Protein AF-A0AB39VFH0-F1 (afdb_monomer_lite)

Sequence (152 aa):
MSYQIEKFLTEFLNKKNMTLTEFSKKMEVTHVYVSNIKNGKKTASKKFVENLIRKFPECAKKEEELIAMLEKDKKIEKLKKLEKQRRETIGKSEELDRISRLNKRERVQLDEVMNSAAYFFNDNSISDEDKKRLHDSLQELFFDAKMKNKRK

Secondary structure (DSSP, 8-state):
---HHHHHHHHHHHHTT--HHHHHHHHTS-HHHHHHHHTTSSPPPHHHHHHHHHH-HHHHTTHHHHHHHHHHHHHHHHHHHHHHHHHHHS---HHHHHHHT--HHHHHHHHHHHHHTHHHHT-TTS-HHHHHHHHHHHHHHHHHHHHHHH--

Foldseek 3Di:
DAAPQLVVLVVVCVVVVHDLVRVCVLLVHDSVLSVCCNVRVAPDDPSSLVSCVVSDVVSVVCSVVSVVSRVVRVVVVVVVVVVVVCCVPVDDPVLVVLQVPDDPVLNVVLVVQQVVCVVVLPDPVDDPVVVVVVNVVSSVVSSVVVVVVVVD

InterPro domains:
  IPR001387 Cro/C1-type, helix-turn-helix domain [PF01381] (11-56)
  IPR001387 Cro/C1-type, helix-turn-helix domain [PS50943] (9-66)
  IPR001387 Cro/C1-type, helix-turn-helix domain [cd00093] (7-56)
  IPR010982 Lambda repressor-like, DNA-binding domain superfamily [G3DSA:1.10.260.40] (3-92)
  IPR010982 Lambda repressor-like, DNA-binding domain superfamily [SSF47413] (4-55)

Structure (mmCIF, N/CA/C/O backbone):
data_AF-A0AB39VFH0-F1
#
_entry.id   AF-A0AB39VFH0-F1
#
loop_
_atom_site.group_PDB
_atom_site.id
_atom_site.type_symbol
_atom_site.label_atom_id
_atom_site.label_alt_id
_atom_site.label_comp_id
_atom_site.label_asym_id
_atom_site.label_entity_id
_atom_site.label_seq_id
_atom_site.pdbx_PDB_ins_code
_atom_site.Cartn_x
_atom_site.Cartn_y
_atom_site.Cartn_z
_atom_site.occupancy
_atom_site.B_iso_or_equiv
_atom_site.auth_seq_id
_atom_site.auth_comp_id
_atom_site.auth_asym_id
_atom_site.auth_atom_id
_atom_site.pdbx_PDB_model_num
ATOM 1 N N . MET A 1 1 ? 2.395 -5.992 -4.254 1.00 64.56 1 MET A N 1
ATOM 2 C CA . MET A 1 1 ? 1.755 -6.557 -3.044 1.00 64.56 1 MET A CA 1
ATOM 3 C C . MET A 1 1 ? 1.022 -5.455 -2.281 1.00 64.56 1 MET A C 1
ATOM 5 O O . MET A 1 1 ? 1.690 -4.552 -1.775 1.00 64.56 1 MET A O 1
ATOM 9 N N . SER A 1 2 ? -0.315 -5.499 -2.248 1.00 81.62 2 SER A N 1
ATOM 10 C CA . SER A 1 2 ? -1.148 -4.629 -1.394 1.00 81.62 2 SER A CA 1
ATOM 11 C C . SER A 1 2 ? -1.280 -5.232 0.002 1.00 81.62 2 SER A C 1
ATOM 13 O O . SER A 1 2 ? -1.271 -6.459 0.123 1.00 81.62 2 SER A O 1
ATOM 15 N N . TYR A 1 3 ? -1.463 -4.401 1.022 1.00 92.75 3 TYR A N 1
ATOM 16 C CA . TYR A 1 3 ? -1.743 -4.897 2.370 1.00 92.75 3 TYR A CA 1
ATOM 17 C C . TYR A 1 3 ? -3.227 -5.275 2.511 1.00 92.75 3 TYR A C 1
ATOM 19 O O . TYR A 1 3 ? -4.096 -4.698 1.858 1.00 92.75 3 TYR A O 1
ATOM 27 N N . GLN A 1 4 ? -3.541 -6.263 3.341 1.00 93.81 4 GLN A N 1
ATOM 28 C CA . GLN A 1 4 ? -4.920 -6.650 3.643 1.00 93.81 4 GLN A CA 1
ATOM 29 C C . GLN A 1 4 ? -5.581 -5.625 4.566 1.00 93.81 4 GLN A C 1
ATOM 31 O O . GLN A 1 4 ? -6.719 -5.226 4.321 1.00 93.81 4 GLN A O 1
ATOM 36 N N . ILE A 1 5 ? -4.835 -5.103 5.547 1.00 93.69 5 ILE A N 1
ATOM 37 C CA . ILE A 1 5 ? -5.325 -4.051 6.448 1.00 93.69 5 ILE A CA 1
ATOM 38 C C . ILE A 1 5 ? -5.632 -2.747 5.690 1.00 93.69 5 ILE A C 1
ATOM 40 O O . ILE A 1 5 ? -6.542 -2.015 6.067 1.00 93.69 5 ILE A O 1
ATOM 44 N N . GLU A 1 6 ? -4.923 -2.465 4.594 1.00 94.19 6 GLU A N 1
ATOM 45 C CA . GLU A 1 6 ? -5.210 -1.337 3.693 1.00 94.19 6 GLU A CA 1
ATOM 46 C C . GLU A 1 6 ? -6.617 -1.441 3.076 1.00 94.19 6 GLU A C 1
ATOM 48 O O . GLU A 1 6 ? -7.391 -0.477 3.115 1.00 94.19 6 GLU A O 1
ATOM 53 N N . LYS A 1 7 ? -6.956 -2.622 2.538 1.00 93.94 7 LYS A N 1
ATOM 54 C CA . LYS A 1 7 ? -8.271 -2.899 1.942 1.00 93.94 7 LYS A CA 1
ATOM 55 C C . LYS A 1 7 ? -9.368 -2.833 2.994 1.00 93.94 7 LYS A C 1
ATOM 57 O O . LYS A 1 7 ? -10.318 -2.070 2.827 1.00 93.94 7 LYS A O 1
ATOM 62 N N . PHE A 1 8 ? -9.163 -3.531 4.113 1.00 94.62 8 PHE A N 1
ATOM 63 C CA . PHE A 1 8 ? -10.083 -3.511 5.245 1.00 94.62 8 PHE A CA 1
ATOM 64 C C . PHE A 1 8 ? -10.371 -2.079 5.710 1.00 94.62 8 PHE A C 1
ATOM 66 O O . PHE A 1 8 ? -11.527 -1.693 5.843 1.00 94.62 8 PHE A O 1
ATOM 73 N N . LEU A 1 9 ? -9.331 -1.264 5.923 1.00 93.62 9 LEU A N 1
ATOM 74 C CA . LEU A 1 9 ? -9.495 0.104 6.413 1.00 93.62 9 LEU A CA 1
ATOM 75 C C . LEU A 1 9 ? -10.262 0.976 5.412 1.00 93.62 9 LEU A C 1
ATOM 77 O O . LEU A 1 9 ? -11.076 1.803 5.816 1.00 93.62 9 LEU A O 1
ATOM 81 N N . THR A 1 10 ? -10.024 0.795 4.113 1.00 93.69 10 THR A N 1
ATOM 82 C CA . THR A 1 10 ? -10.746 1.538 3.072 1.00 93.69 10 THR A CA 1
ATOM 83 C C . THR A 1 10 ? -12.231 1.181 3.065 1.00 93.69 10 THR A C 1
ATOM 85 O O . THR A 1 10 ? -13.075 2.075 3.093 1.00 93.69 10 THR A O 1
ATOM 88 N N . GLU A 1 11 ? -12.557 -0.109 3.097 1.00 94.19 11 GLU A N 1
ATOM 89 C CA . GLU A 1 11 ? -13.941 -0.591 3.155 1.00 94.19 11 GLU A CA 1
ATOM 90 C C . GLU A 1 11 ? -14.643 -0.162 4.446 1.00 94.19 11 GLU A C 1
ATOM 92 O O . GLU A 1 11 ? -15.789 0.287 4.418 1.00 94.19 11 GLU A O 1
ATOM 97 N N . PHE A 1 12 ? -13.939 -0.240 5.575 1.00 94.12 12 PHE A N 1
ATOM 98 C CA . PHE A 1 12 ? -14.441 0.162 6.882 1.00 94.12 12 PHE A CA 1
ATOM 99 C C . PHE A 1 12 ? -14.831 1.645 6.918 1.00 94.12 12 PHE A C 1
ATOM 101 O O . PHE A 1 12 ? -15.943 1.982 7.330 1.00 94.12 12 PHE A O 1
ATOM 108 N N . LEU A 1 13 ? -13.941 2.529 6.451 1.00 93.31 13 LEU A N 1
ATOM 109 C CA . LEU A 1 13 ? -14.197 3.971 6.404 1.00 93.31 13 LEU A CA 1
ATOM 110 C C . LEU A 1 13 ? -15.364 4.309 5.475 1.00 93.31 13 LEU A C 1
ATOM 112 O O . LEU A 1 13 ? -16.231 5.092 5.858 1.00 93.31 13 LEU A O 1
ATOM 116 N N . ASN A 1 14 ? -15.425 3.671 4.302 1.00 93.50 14 ASN A N 1
ATOM 117 C CA . A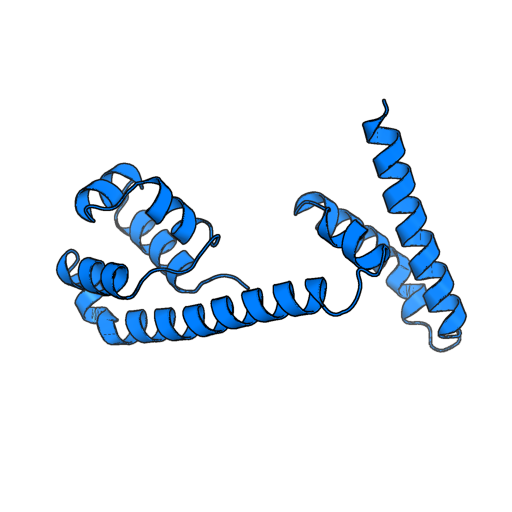SN A 1 14 ? -16.514 3.867 3.347 1.00 93.50 14 ASN A CA 1
ATOM 118 C C . ASN A 1 14 ? -17.859 3.414 3.931 1.00 93.50 14 ASN A C 1
ATOM 120 O O . ASN A 1 14 ? -18.837 4.155 3.877 1.00 93.50 14 ASN A O 1
ATOM 124 N N . LYS A 1 15 ? -17.905 2.232 4.561 1.00 94.00 15 LYS A N 1
ATOM 125 C CA . LYS A 1 15 ? -19.125 1.691 5.182 1.00 94.00 15 LYS A CA 1
ATOM 126 C C . LYS A 1 15 ? -19.638 2.564 6.328 1.00 94.00 15 LYS A C 1
ATOM 128 O O . LYS A 1 15 ? -20.842 2.644 6.549 1.00 94.00 15 LYS A O 1
ATOM 133 N N . LYS A 1 16 ? -18.732 3.200 7.073 1.00 91.00 16 LYS A N 1
ATOM 134 C CA . LYS A 1 16 ? -19.072 4.115 8.173 1.00 91.00 16 LYS A CA 1
ATOM 135 C C . LYS A 1 16 ? -19.266 5.563 7.721 1.00 91.00 16 LYS A C 1
ATOM 137 O O . LYS A 1 16 ? -19.546 6.396 8.578 1.00 91.00 16 LYS A O 1
ATOM 142 N N . ASN A 1 17 ? -19.097 5.853 6.427 1.00 92.81 17 ASN A N 1
ATOM 143 C CA . ASN A 1 17 ? -19.053 7.203 5.868 1.00 92.81 17 ASN A CA 1
ATOM 144 C C . ASN A 1 17 ? -18.156 8.148 6.697 1.00 92.81 17 ASN A C 1
ATOM 146 O O . ASN A 1 17 ? -18.545 9.263 7.035 1.00 92.81 17 ASN A O 1
ATOM 150 N N . MET A 1 18 ? -16.983 7.651 7.106 1.00 93.12 18 MET A N 1
ATOM 151 C CA . MET A 1 18 ? -16.090 8.328 8.048 1.00 93.12 18 MET A CA 1
ATOM 152 C C . MET A 1 18 ? -14.865 8.883 7.329 1.00 93.12 18 MET A C 1
ATOM 154 O O . MET A 1 18 ? -14.172 8.169 6.599 1.00 93.12 18 MET A O 1
ATOM 158 N N . THR A 1 19 ? -14.545 10.148 7.588 1.00 94.81 19 THR A N 1
ATOM 159 C CA . THR A 1 19 ? -13.336 10.769 7.036 1.00 94.81 19 THR A CA 1
ATOM 160 C C . THR A 1 19 ? -12.076 10.253 7.739 1.00 94.81 19 THR A C 1
ATOM 162 O O . THR A 1 19 ? -12.107 9.841 8.903 1.00 94.81 19 THR A O 1
ATOM 165 N N . LEU A 1 20 ? -10.914 10.330 7.072 1.00 93.38 20 LEU A N 1
ATOM 166 C CA . LEU A 1 20 ? -9.639 10.014 7.733 1.00 93.38 20 LEU A CA 1
ATOM 167 C C . LEU A 1 20 ? -9.410 10.876 8.975 1.00 93.38 20 LEU A C 1
ATOM 169 O O . LEU A 1 20 ? -8.844 10.387 9.949 1.00 93.38 20 LEU A O 1
ATOM 173 N N . THR A 1 21 ? -9.806 12.148 8.939 1.00 94.50 21 THR A N 1
ATOM 174 C CA . THR A 1 21 ? -9.610 13.085 10.050 1.00 94.50 21 THR A CA 1
ATOM 175 C C . THR A 1 21 ? -10.396 12.645 11.278 1.00 94.50 21 THR A C 1
ATOM 177 O O . THR A 1 21 ? -9.829 12.555 12.367 1.00 94.50 21 THR A O 1
ATOM 180 N N . GLU A 1 22 ? -11.674 12.312 11.107 1.00 94.81 22 GLU A N 1
ATOM 181 C CA . GLU A 1 22 ? -12.526 11.809 12.190 1.00 94.81 22 GLU A CA 1
ATOM 182 C C . GLU A 1 22 ? -12.021 10.475 12.727 1.00 94.81 22 GLU A C 1
ATOM 184 O O . GLU A 1 22 ? -11.911 10.300 13.941 1.00 94.81 22 GLU A O 1
ATOM 189 N N . PHE A 1 23 ? -11.656 9.555 11.833 1.00 95.94 23 PHE A N 1
ATOM 190 C CA . PHE A 1 23 ? -11.118 8.260 12.226 1.00 95.94 23 PHE A CA 1
ATOM 191 C C . PHE A 1 23 ? -9.809 8.399 13.006 1.00 95.94 23 PHE A C 1
ATOM 193 O O . PHE A 1 23 ? -9.637 7.763 14.041 1.00 95.94 23 PHE A O 1
ATOM 200 N N . SER A 1 24 ? -8.898 9.262 12.549 1.00 95.81 24 SER A N 1
ATOM 201 C CA . SER A 1 24 ? -7.602 9.487 13.202 1.00 95.81 24 SER A CA 1
ATOM 202 C C . SER A 1 24 ? -7.776 10.076 14.599 1.00 95.81 24 SER A C 1
ATOM 204 O O . SER A 1 24 ? -7.142 9.601 15.540 1.00 95.81 24 SER A O 1
ATOM 206 N N . LYS A 1 25 ? -8.693 11.045 14.751 1.00 95.12 25 LYS A N 1
ATOM 207 C CA . LYS A 1 25 ? -9.077 11.599 16.059 1.00 95.12 25 LYS A CA 1
ATOM 208 C C . LYS A 1 25 ? -9.654 10.516 16.967 1.00 95.12 25 LYS A C 1
ATOM 210 O O . LYS A 1 25 ? -9.173 10.352 18.082 1.00 95.12 25 LYS A O 1
ATOM 215 N N . LYS A 1 26 ? -10.620 9.728 16.475 1.00 93.94 26 LYS A N 1
ATOM 216 C CA . LYS A 1 26 ? -11.206 8.612 17.236 1.00 93.94 26 LYS A CA 1
ATOM 217 C C . LYS A 1 26 ? -10.156 7.603 17.655 1.00 93.94 26 LYS A C 1
ATOM 219 O O . LYS A 1 26 ? -10.203 7.138 18.780 1.00 93.94 26 LYS A O 1
ATOM 224 N N . MET A 1 27 ? -9.204 7.281 16.791 1.00 94.50 27 MET A N 1
ATOM 225 C CA . MET A 1 27 ? -8.139 6.322 17.068 1.00 94.50 27 MET A CA 1
ATOM 226 C C . MET A 1 27 ? -6.986 6.894 17.901 1.00 94.50 27 MET A C 1
ATOM 228 O O . MET A 1 27 ? -6.121 6.117 18.295 1.00 94.50 27 MET A O 1
ATOM 232 N N . GLU A 1 28 ? -6.978 8.197 18.206 1.00 94.25 28 GLU A N 1
ATOM 233 C CA . GLU A 1 28 ? -5.875 8.891 18.899 1.00 94.25 28 GLU A CA 1
ATOM 234 C C . GLU A 1 28 ? -4.512 8.647 18.228 1.00 94.25 28 GLU A C 1
ATOM 236 O O . GLU A 1 28 ? -3.482 8.448 18.870 1.00 94.25 28 GLU A O 1
ATOM 241 N N . VAL A 1 29 ? -4.502 8.642 16.896 1.00 94.38 29 VAL A N 1
ATOM 242 C CA . VAL A 1 29 ? -3.285 8.499 16.090 1.00 94.38 29 VAL A CA 1
ATOM 243 C C . VAL A 1 29 ? -3.190 9.634 15.085 1.00 94.38 29 VAL A C 1
ATOM 245 O O . VAL A 1 29 ? -4.177 10.278 14.733 1.00 94.38 29 VAL A O 1
ATOM 248 N N . THR A 1 30 ? -1.985 9.884 14.582 1.00 95.88 30 THR A N 1
ATOM 249 C CA . THR A 1 30 ? -1.788 10.958 13.610 1.00 95.88 30 THR A CA 1
ATOM 250 C C . THR A 1 30 ? -2.479 10.638 12.285 1.00 95.88 30 THR A C 1
ATOM 252 O O . THR A 1 30 ? -2.446 9.507 11.794 1.00 95.88 30 THR A O 1
ATOM 255 N N . HIS A 1 31 ? -3.037 11.668 11.647 1.00 94.62 31 HIS A N 1
ATOM 256 C CA . HIS A 1 31 ? -3.632 11.549 10.314 1.00 94.62 31 HIS A CA 1
ATOM 257 C C . HIS A 1 31 ? -2.649 10.950 9.294 1.00 94.62 31 HIS A C 1
ATOM 259 O O . HIS A 1 31 ? -2.996 10.077 8.498 1.00 94.62 31 HIS A O 1
ATOM 265 N N . VAL A 1 32 ? -1.379 11.362 9.367 1.00 95.00 32 VAL A N 1
ATOM 266 C CA . VAL A 1 32 ? -0.297 10.845 8.516 1.00 95.00 32 VAL A CA 1
ATOM 267 C C . VAL A 1 32 ? -0.098 9.341 8.714 1.00 95.00 32 VAL A C 1
ATOM 269 O O . VAL A 1 32 ? 0.157 8.614 7.752 1.00 95.00 32 VAL A O 1
ATOM 272 N N . TYR A 1 33 ? -0.214 8.840 9.946 1.00 95.00 33 TYR A N 1
ATOM 273 C CA . TYR A 1 33 ? -0.087 7.413 10.224 1.00 95.00 33 TYR A CA 1
ATOM 274 C C . TYR A 1 33 ? -1.192 6.603 9.535 1.00 95.00 33 TYR A C 1
ATOM 276 O O . TYR A 1 33 ? -0.873 5.665 8.801 1.00 95.00 33 TYR A O 1
ATOM 284 N N . VAL A 1 34 ? -2.453 7.011 9.702 1.00 94.69 34 VAL A N 1
ATOM 285 C CA . VAL A 1 34 ? -3.619 6.359 9.078 1.00 94.69 34 VAL A CA 1
ATOM 286 C C . VAL A 1 34 ? -3.545 6.444 7.555 1.00 94.69 34 VAL A C 1
ATOM 288 O O . VAL A 1 34 ? -3.752 5.444 6.871 1.00 94.69 34 VAL A O 1
ATOM 291 N N . SER A 1 35 ? -3.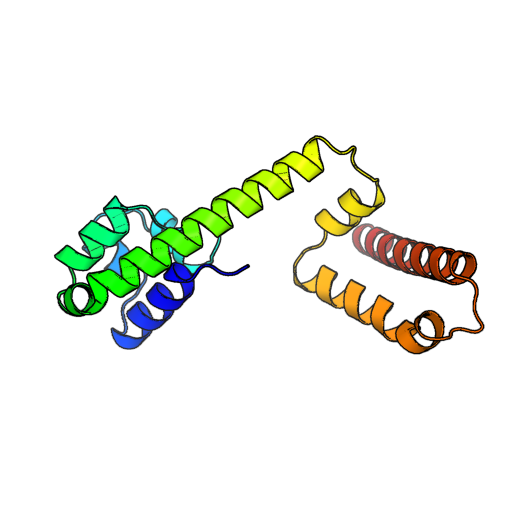168 7.605 7.015 1.00 95.19 35 SER A N 1
ATOM 292 C CA . SER A 1 35 ? -2.991 7.809 5.574 1.00 95.19 35 SER A CA 1
ATOM 293 C C . SER A 1 35 ? -1.947 6.864 4.976 1.00 95.19 35 SER A C 1
ATOM 295 O O . SER A 1 35 ? -2.168 6.271 3.921 1.00 95.19 35 SER A O 1
ATOM 297 N N . ASN A 1 36 ? -0.822 6.652 5.663 1.00 94.62 36 ASN A N 1
ATOM 298 C CA . ASN A 1 36 ? 0.199 5.714 5.197 1.00 94.62 36 ASN A CA 1
ATOM 299 C C . ASN A 1 36 ? -0.296 4.258 5.167 1.00 94.62 36 ASN A C 1
ATOM 301 O O . ASN A 1 36 ? 0.120 3.511 4.283 1.00 94.62 36 ASN A O 1
ATOM 305 N N . ILE A 1 37 ? -1.173 3.864 6.096 1.00 94.31 37 ILE A N 1
ATOM 306 C CA . ILE A 1 37 ? -1.791 2.530 6.096 1.00 94.31 37 ILE A CA 1
ATOM 307 C C . ILE A 1 37 ? -2.803 2.416 4.957 1.00 94.31 37 ILE A C 1
ATOM 309 O O . ILE A 1 37 ? -2.708 1.501 4.144 1.00 94.31 37 ILE A O 1
ATOM 313 N N . LYS A 1 38 ? -3.734 3.372 4.858 1.00 92.50 38 LYS A N 1
ATOM 314 C CA . LYS A 1 38 ? -4.799 3.375 3.843 1.00 92.50 38 LYS A CA 1
ATOM 315 C C . LYS A 1 38 ? -4.259 3.408 2.409 1.00 92.50 38 LYS A C 1
ATOM 317 O O . LYS A 1 38 ? -4.908 2.911 1.502 1.00 92.50 38 LYS A O 1
ATOM 322 N N . ASN A 1 39 ? -3.088 4.005 2.200 1.00 91.00 39 ASN A N 1
ATOM 323 C CA . ASN A 1 39 ? -2.446 4.085 0.887 1.00 91.00 39 ASN A CA 1
ATOM 324 C C . ASN A 1 39 ? -1.414 2.969 0.644 1.00 91.00 39 ASN A C 1
ATOM 326 O O . ASN A 1 39 ? -0.606 3.077 -0.278 1.00 91.00 39 ASN A O 1
ATOM 330 N N . GLY A 1 40 ? -1.354 1.953 1.509 1.00 90.06 40 GLY A N 1
ATOM 331 C CA . GLY A 1 40 ? -0.476 0.799 1.316 1.00 90.06 40 GLY A CA 1
ATOM 332 C C . GLY A 1 40 ? 1.025 1.093 1.441 1.00 90.06 40 GLY A C 1
ATOM 333 O O . GLY A 1 40 ? 1.854 0.260 1.065 1.00 90.06 40 GLY A O 1
ATOM 334 N N . LYS A 1 41 ? 1.406 2.269 1.966 1.00 89.69 41 LYS A N 1
ATOM 335 C CA . LYS A 1 41 ? 2.816 2.656 2.152 1.00 89.69 41 LYS A CA 1
ATOM 336 C C . LYS A 1 41 ? 3.489 1.841 3.253 1.00 89.69 41 LYS A C 1
ATOM 338 O O . LYS A 1 41 ? 4.681 1.570 3.158 1.00 89.69 41 LYS A O 1
ATOM 343 N N . LYS A 1 42 ? 2.736 1.465 4.289 1.00 90.88 42 LYS A N 1
ATOM 344 C CA . LYS A 1 42 ? 3.189 0.601 5.388 1.00 90.88 42 LYS A CA 1
ATOM 345 C C . LYS A 1 42 ? 2.020 -0.188 5.963 1.00 90.88 42 LYS A C 1
ATOM 347 O O . LYS A 1 42 ? 0.888 0.293 5.926 1.00 90.88 42 LYS A O 1
ATOM 352 N N . THR A 1 43 ? 2.295 -1.344 6.556 1.00 93.69 43 THR A N 1
ATOM 353 C CA . THR A 1 43 ? 1.278 -2.059 7.342 1.00 93.69 43 THR A CA 1
ATOM 354 C C . THR A 1 43 ? 1.008 -1.393 8.705 1.00 93.69 43 THR A C 1
ATOM 356 O O . THR A 1 43 ? 1.793 -0.570 9.195 1.00 93.69 43 THR A O 1
ATOM 359 N N . ALA A 1 44 ? -0.103 -1.764 9.343 1.00 94.19 44 ALA A N 1
ATOM 360 C CA . ALA A 1 44 ? -0.466 -1.336 10.689 1.00 94.19 44 ALA A CA 1
ATOM 361 C C . ALA A 1 44 ? 0.435 -1.945 11.783 1.00 94.19 44 ALA A C 1
ATOM 363 O O . ALA A 1 44 ? 1.211 -2.886 11.575 1.00 94.19 44 ALA A O 1
ATOM 364 N N . SER A 1 45 ? 0.367 -1.383 12.990 1.00 94.06 45 SER A N 1
ATOM 365 C CA . SER A 1 45 ? 0.978 -1.968 14.188 1.00 94.06 45 SER A CA 1
ATOM 366 C C . SER A 1 45 ? -0.020 -2.865 14.923 1.00 94.06 45 SER A C 1
ATOM 368 O O . SER A 1 45 ? -1.229 -2.701 14.778 1.00 94.06 45 SER A O 1
ATOM 370 N N . LYS A 1 46 ? 0.488 -3.773 15.765 1.00 94.44 46 LYS A N 1
ATOM 371 C CA . LYS A 1 46 ? -0.360 -4.589 16.642 1.00 94.44 46 LYS A CA 1
ATOM 372 C C . LYS A 1 46 ? -1.230 -3.708 17.547 1.00 94.44 46 LYS A C 1
ATOM 374 O O . LYS A 1 46 ? -2.445 -3.839 17.533 1.00 94.44 46 LYS A O 1
ATOM 379 N N . LYS A 1 47 ? -0.614 -2.702 18.183 1.00 93.94 47 LYS A N 1
ATOM 380 C CA . LYS A 1 47 ? -1.304 -1.692 19.004 1.00 93.94 47 LYS A CA 1
ATOM 381 C C . LYS A 1 47 ? -2.424 -0.969 18.255 1.00 93.94 47 LYS A C 1
ATOM 383 O O . LYS A 1 47 ? -3.447 -0.649 18.845 1.00 93.94 47 LYS A O 1
ATOM 388 N N . PHE A 1 48 ? -2.238 -0.685 16.964 1.00 95.12 48 PHE A N 1
ATOM 389 C CA . PHE A 1 48 ? -3.281 -0.055 16.157 1.00 95.12 48 PHE A CA 1
ATOM 390 C C . PHE A 1 48 ? -4.484 -0.984 15.973 1.00 95.12 48 PHE A C 1
ATOM 392 O O . PHE A 1 48 ? -5.610 -0.532 16.142 1.00 95.12 48 PHE A O 1
ATOM 399 N N . VAL A 1 49 ? -4.254 -2.265 15.667 1.00 94.62 49 VAL A N 1
ATOM 400 C CA . VAL A 1 49 ? -5.329 -3.261 15.508 1.00 94.62 49 VAL A CA 1
ATOM 401 C C . VAL A 1 49 ? -6.039 -3.524 16.839 1.00 94.62 49 VAL A C 1
ATOM 403 O O . VAL A 1 49 ? -7.263 -3.509 16.885 1.00 94.62 49 VAL A O 1
ATOM 406 N N . GLU A 1 50 ? -5.295 -3.649 17.938 1.00 93.75 50 GLU A N 1
ATOM 407 C CA . GLU A 1 50 ? -5.857 -3.788 19.290 1.00 93.75 50 GLU A CA 1
ATOM 408 C C . GLU A 1 50 ? -6.734 -2.575 19.657 1.00 93.75 50 GLU A C 1
ATOM 410 O O . GLU A 1 50 ? -7.866 -2.721 20.118 1.00 93.75 50 GLU A O 1
ATOM 415 N N . ASN A 1 51 ? -6.258 -1.352 19.391 1.00 94.38 51 ASN A N 1
ATOM 416 C CA . ASN A 1 51 ? -7.039 -0.142 19.651 1.00 94.38 51 ASN A CA 1
ATOM 417 C C . ASN A 1 51 ? -8.273 -0.036 18.739 1.00 94.38 51 ASN A C 1
ATOM 419 O O . ASN A 1 51 ? -9.310 0.462 19.170 1.00 94.38 51 ASN A O 1
ATOM 423 N N . LEU A 1 52 ? -8.175 -0.523 17.499 1.00 93.81 52 LEU A N 1
ATOM 424 C CA . LEU A 1 52 ? -9.285 -0.565 16.550 1.00 93.81 52 LEU A CA 1
ATOM 425 C C . LEU A 1 52 ? -10.389 -1.496 17.061 1.00 93.81 52 LEU A C 1
ATOM 427 O O . LEU A 1 52 ? -11.548 -1.096 17.100 1.00 93.81 52 LEU A O 1
ATOM 431 N N . ILE A 1 53 ? -10.024 -2.701 17.498 1.00 93.81 53 ILE A N 1
ATOM 432 C CA . ILE A 1 53 ? -10.951 -3.677 18.085 1.00 93.81 53 ILE A CA 1
ATOM 433 C C . ILE A 1 53 ? -11.636 -3.091 19.323 1.00 93.81 53 ILE A C 1
ATOM 435 O O . ILE A 1 53 ? -12.855 -3.172 19.456 1.00 93.81 53 ILE A O 1
ATOM 439 N N . ARG A 1 54 ? -10.869 -2.416 20.187 1.00 93.00 54 ARG A N 1
ATOM 440 C CA . ARG A 1 54 ? -11.395 -1.789 21.406 1.00 93.00 54 ARG A CA 1
ATOM 441 C C . ARG A 1 54 ? -12.373 -0.645 21.127 1.00 93.00 54 ARG A C 1
ATOM 443 O O . ARG A 1 54 ? -13.366 -0.510 21.833 1.00 93.00 54 ARG A O 1
ATOM 450 N N . LYS A 1 55 ? -12.081 0.212 20.143 1.00 92.56 55 LYS A N 1
ATOM 451 C CA . LYS A 1 55 ? -12.892 1.410 19.850 1.00 92.56 55 LYS A CA 1
ATOM 452 C C . LYS A 1 55 ? -14.086 1.131 18.937 1.00 92.56 55 LYS A C 1
ATOM 454 O O . LYS A 1 55 ? -15.022 1.929 18.917 1.00 92.56 55 LYS A O 1
ATOM 459 N N . PHE A 1 56 ? -14.068 0.021 18.201 1.00 92.00 56 PHE A N 1
ATOM 460 C CA . PHE A 1 56 ? -15.109 -0.336 17.242 1.00 92.00 56 PHE A CA 1
ATOM 461 C C . PHE A 1 56 ? -15.624 -1.760 17.503 1.00 92.00 56 PHE A C 1
ATOM 463 O O . PHE A 1 56 ? -14.988 -2.727 17.082 1.00 92.00 56 PHE A O 1
ATOM 470 N N . PRO A 1 57 ? -16.805 -1.918 18.130 1.00 88.19 57 PRO A N 1
ATOM 471 C CA . PRO A 1 57 ? -17.364 -3.232 18.465 1.00 88.19 57 PRO A CA 1
ATOM 472 C C . PRO A 1 57 ? -17.559 -4.164 17.261 1.00 88.19 57 PRO A C 1
ATOM 474 O O . PRO A 1 57 ? -17.447 -5.381 17.387 1.00 88.19 57 PRO A O 1
ATOM 477 N N . GLU A 1 58 ? -17.824 -3.624 16.066 1.00 88.25 58 GLU A N 1
ATOM 478 C CA . GLU A 1 58 ? -17.893 -4.446 14.850 1.00 88.25 58 GLU A CA 1
ATOM 479 C C . GLU A 1 58 ? -16.552 -5.086 14.455 1.00 88.25 58 GLU A C 1
ATOM 481 O O . GLU A 1 58 ? -16.551 -6.134 13.811 1.00 88.25 58 GLU A O 1
ATOM 486 N N . CYS A 1 59 ? -15.426 -4.485 14.849 1.00 89.06 59 CYS A N 1
ATOM 487 C CA . CYS A 1 59 ? -14.094 -5.037 14.628 1.00 89.06 59 CYS A CA 1
ATOM 488 C C . CYS A 1 59 ? -13.787 -6.158 15.627 1.00 89.06 59 CYS A C 1
ATOM 490 O O . CYS A 1 59 ? -13.081 -7.091 15.266 1.00 89.06 59 CYS A O 1
ATOM 492 N N . ALA A 1 60 ? -14.366 -6.122 16.834 1.00 86.44 60 ALA A N 1
ATOM 493 C CA . ALA A 1 60 ? -14.237 -7.204 17.813 1.00 86.44 60 ALA A CA 1
ATOM 494 C C . ALA A 1 60 ? -14.836 -8.523 17.303 1.00 86.44 60 ALA A C 1
ATOM 496 O O . ALA A 1 60 ? -14.239 -9.581 17.455 1.00 86.44 60 ALA A O 1
ATOM 497 N N . LYS A 1 61 ? -15.954 -8.462 16.566 1.00 88.75 61 LYS A N 1
ATOM 498 C CA . LYS A 1 61 ? -16.538 -9.645 15.899 1.00 88.75 61 LYS A CA 1
ATOM 499 C C . LYS A 1 61 ? -15.632 -10.257 14.819 1.00 88.75 61 LYS A C 1
ATOM 501 O O . LYS A 1 61 ? -15.901 -11.356 14.352 1.00 88.75 61 LYS A O 1
ATOM 506 N N . LYS A 1 62 ? -14.603 -9.524 14.390 1.00 90.88 62 LYS A N 1
ATOM 507 C CA . LYS A 1 62 ? -13.644 -9.890 13.340 1.00 90.88 62 LYS A CA 1
ATOM 508 C C . LYS A 1 62 ? -12.211 -9.910 13.875 1.00 90.88 62 LYS A C 1
ATOM 510 O O . LYS A 1 62 ? -11.270 -9.764 13.102 1.00 90.88 62 LYS A O 1
ATOM 515 N N . GLU A 1 63 ? -12.034 -10.049 15.186 1.00 90.62 63 GLU A N 1
ATOM 516 C CA . GLU A 1 63 ? -10.723 -9.961 15.826 1.00 90.62 63 GLU A CA 1
ATOM 517 C C . GLU A 1 63 ? -9.728 -10.975 15.248 1.00 90.62 63 GLU A C 1
ATOM 519 O O . GLU A 1 63 ? -8.659 -10.581 14.780 1.00 90.62 63 GLU A O 1
ATOM 524 N N . GLU A 1 64 ? -10.107 -12.254 15.178 1.00 91.06 64 GLU A N 1
ATOM 525 C CA . GLU A 1 64 ? -9.264 -13.304 14.593 1.00 91.06 64 GLU A CA 1
ATOM 526 C C . GLU A 1 64 ? -8.899 -13.001 13.131 1.00 91.06 64 GLU A C 1
ATOM 528 O O . GLU A 1 64 ? -7.747 -13.156 12.720 1.00 91.06 64 GLU A O 1
ATOM 533 N N . GLU A 1 65 ? -9.863 -12.499 12.352 1.00 93.50 65 GLU A N 1
ATOM 534 C CA . GLU A 1 65 ? -9.674 -12.116 10.951 1.00 93.50 65 GLU A CA 1
ATOM 535 C C . GLU A 1 65 ? -8.652 -10.973 10.826 1.00 93.50 65 GLU A C 1
ATOM 537 O O . GLU A 1 65 ? -7.710 -11.055 10.037 1.00 93.50 65 GLU A O 1
ATOM 542 N N . LEU A 1 66 ? -8.793 -9.925 11.644 1.00 92.69 66 LEU A N 1
ATOM 543 C CA . LEU A 1 66 ? -7.908 -8.758 11.658 1.00 92.69 66 LEU A CA 1
ATOM 544 C C . LEU A 1 66 ? -6.484 -9.109 12.092 1.00 92.69 66 LEU A C 1
ATOM 546 O O . LEU A 1 66 ? -5.518 -8.598 11.515 1.00 92.69 66 LEU A O 1
ATOM 550 N N . ILE A 1 67 ? -6.339 -9.994 13.078 1.00 93.31 67 ILE A N 1
ATOM 551 C CA . ILE A 1 67 ? -5.031 -10.491 13.515 1.00 93.31 67 ILE A CA 1
ATOM 552 C C . ILE A 1 67 ? -4.387 -11.314 12.393 1.00 93.31 67 ILE A C 1
ATOM 554 O O . ILE A 1 67 ? -3.222 -11.087 12.056 1.00 93.31 67 ILE A O 1
ATOM 558 N N . ALA A 1 68 ? -5.143 -12.203 11.743 1.00 94.25 68 ALA A N 1
ATOM 559 C CA . ALA A 1 68 ? -4.644 -12.985 10.614 1.00 94.25 68 ALA A CA 1
ATOM 560 C C . ALA A 1 68 ? -4.229 -12.100 9.421 1.00 94.25 68 ALA A C 1
ATOM 562 O O . ALA A 1 68 ? -3.202 -12.365 8.783 1.00 94.25 68 ALA A O 1
ATOM 563 N N . MET A 1 69 ? -4.985 -11.033 9.133 1.00 94.12 69 MET A N 1
ATOM 564 C CA . MET A 1 69 ? -4.620 -10.031 8.123 1.00 94.12 69 MET A CA 1
ATOM 565 C C . MET A 1 69 ? -3.309 -9.325 8.478 1.00 94.12 69 MET A C 1
ATOM 567 O O . MET A 1 69 ? -2.423 -9.195 7.628 1.00 94.12 69 MET A O 1
ATOM 571 N N . LEU A 1 70 ? -3.156 -8.903 9.737 1.00 94.81 70 LEU A N 1
ATOM 572 C CA . LEU A 1 70 ? -1.942 -8.241 10.206 1.00 94.81 70 LEU A CA 1
ATOM 573 C C . LEU A 1 70 ? -0.714 -9.148 10.053 1.00 94.81 70 LEU A C 1
ATOM 575 O O . LEU A 1 70 ? 0.313 -8.695 9.549 1.00 94.81 70 LEU A O 1
ATOM 579 N N . GLU A 1 71 ? -0.807 -10.420 10.439 1.00 93.62 71 GLU A N 1
ATOM 580 C CA . GLU A 1 71 ? 0.304 -11.374 10.318 1.00 93.62 71 GLU A CA 1
ATOM 581 C C . GLU A 1 71 ? 0.736 -11.588 8.861 1.00 93.62 71 GLU A C 1
ATOM 583 O O . GLU A 1 71 ? 1.934 -11.590 8.544 1.00 93.62 71 GLU A O 1
ATOM 588 N N . LYS A 1 72 ? -0.228 -11.696 7.938 1.00 93.62 72 LYS A N 1
ATOM 589 C CA . LYS A 1 72 ? 0.056 -11.756 6.494 1.00 93.62 72 LYS A CA 1
ATOM 590 C C . LYS A 1 72 ? 0.758 -10.487 6.017 1.00 93.62 72 LYS A C 1
ATOM 592 O O . LYS A 1 72 ? 1.777 -10.570 5.327 1.00 93.62 72 LYS A O 1
ATOM 597 N N . ASP A 1 73 ? 0.291 -9.321 6.448 1.00 94.06 73 ASP A N 1
ATOM 598 C CA . ASP A 1 73 ? 0.912 -8.049 6.088 1.00 94.06 73 ASP A CA 1
ATOM 599 C C . ASP A 1 73 ? 2.333 -7.899 6.648 1.00 94.06 73 ASP A C 1
ATOM 601 O O . ASP A 1 73 ? 3.207 -7.356 5.969 1.00 94.06 73 ASP A O 1
ATOM 605 N N . LYS A 1 74 ? 2.614 -8.420 7.851 1.00 93.38 74 LYS A N 1
ATOM 606 C CA . LYS A 1 74 ? 3.976 -8.444 8.415 1.00 93.38 74 LYS A CA 1
ATOM 607 C C . LYS A 1 74 ? 4.923 -9.302 7.584 1.00 93.38 74 LYS A C 1
ATOM 609 O O . LYS A 1 74 ? 6.083 -8.917 7.417 1.00 93.38 74 LYS A O 1
ATOM 614 N N . LYS A 1 75 ? 4.454 -10.427 7.034 1.00 92.38 75 LYS A N 1
ATOM 615 C CA . LYS A 1 75 ? 5.239 -11.239 6.087 1.00 92.38 75 LYS A CA 1
ATOM 616 C C . LYS A 1 75 ? 5.523 -10.461 4.801 1.00 92.38 75 LYS A C 1
ATOM 618 O O . LYS A 1 75 ? 6.675 -10.414 4.377 1.00 92.38 75 LYS A O 1
ATOM 623 N N . ILE A 1 76 ? 4.523 -9.774 4.243 1.00 90.50 76 ILE A N 1
ATOM 624 C CA . ILE A 1 76 ? 4.693 -8.907 3.061 1.00 90.50 76 ILE A CA 1
ATOM 625 C C . ILE A 1 76 ? 5.713 -7.793 3.335 1.00 90.50 76 ILE A C 1
ATOM 627 O O . ILE A 1 76 ? 6.586 -7.532 2.511 1.00 90.50 76 ILE A O 1
ATOM 631 N N . GLU A 1 77 ? 5.639 -7.144 4.498 1.00 90.88 77 GLU A N 1
ATOM 632 C CA . GLU A 1 77 ? 6.575 -6.090 4.904 1.00 90.88 77 GLU A CA 1
ATOM 633 C C . GLU A 1 77 ? 8.017 -6.621 4.996 1.00 90.88 77 GLU A C 1
ATOM 635 O O . GLU A 1 77 ? 8.949 -5.973 4.516 1.00 90.88 77 GLU A O 1
ATOM 640 N N . LYS A 1 78 ? 8.210 -7.820 5.569 1.00 90.19 78 LYS A N 1
ATOM 641 C CA . LYS A 1 78 ? 9.519 -8.495 5.611 1.00 90.19 78 LYS A CA 1
ATOM 642 C C . LYS A 1 78 ? 10.034 -8.813 4.206 1.00 90.19 78 LYS A C 1
ATOM 644 O O . LYS A 1 78 ? 11.192 -8.520 3.922 1.00 90.19 78 LYS A O 1
ATOM 649 N N . LEU A 1 79 ? 9.182 -9.337 3.323 1.00 88.38 79 LEU A N 1
ATOM 650 C CA . LEU A 1 79 ? 9.542 -9.625 1.930 1.00 88.38 79 LEU A CA 1
ATOM 651 C C . LEU A 1 79 ? 9.965 -8.358 1.182 1.00 88.38 79 LEU A C 1
ATOM 653 O O . LEU A 1 79 ? 11.030 -8.347 0.576 1.00 88.38 79 LEU A O 1
ATOM 657 N N . LYS A 1 80 ? 9.213 -7.256 1.306 1.00 86.06 80 LYS A N 1
ATOM 658 C CA . LYS A 1 80 ? 9.584 -5.964 0.699 1.00 86.06 80 LYS A CA 1
ATOM 659 C C . LYS A 1 80 ? 10.944 -5.460 1.189 1.00 86.06 80 LYS A C 1
ATOM 661 O O . LYS A 1 80 ? 11.718 -4.921 0.401 1.00 86.06 80 LYS A O 1
ATOM 666 N N . LYS A 1 81 ? 11.247 -5.622 2.482 1.00 87.56 81 LYS A N 1
ATOM 667 C CA . LYS A 1 81 ? 12.556 -5.250 3.045 1.00 87.56 81 LYS A CA 1
ATOM 668 C C . LYS A 1 81 ? 13.680 -6.122 2.497 1.00 87.56 81 LYS A C 1
ATOM 670 O O . LYS A 1 81 ? 14.714 -5.580 2.128 1.00 87.56 81 LYS A O 1
ATOM 675 N N . LEU A 1 82 ? 13.463 -7.432 2.410 1.00 85.81 82 LEU A N 1
ATOM 676 C CA . LEU A 1 82 ? 14.429 -8.367 1.832 1.00 85.81 82 LEU A CA 1
ATOM 677 C C . LEU A 1 82 ? 14.661 -8.086 0.346 1.00 85.81 82 LEU A C 1
ATOM 679 O O . LEU A 1 82 ? 15.804 -8.052 -0.086 1.00 85.81 82 LEU A O 1
ATOM 683 N N . GLU A 1 83 ? 13.613 -7.812 -0.431 1.00 82.94 83 GLU A N 1
ATOM 684 C CA . GLU A 1 83 ? 13.743 -7.391 -1.832 1.00 82.94 83 GLU A CA 1
ATOM 685 C C . GLU A 1 83 ? 14.537 -6.090 -1.960 1.00 82.94 83 GLU A C 1
ATOM 687 O O . GLU A 1 83 ? 15.404 -5.984 -2.825 1.00 82.94 83 GLU A O 1
ATOM 692 N N . LYS A 1 84 ? 14.275 -5.108 -1.087 1.00 82.69 84 LYS A N 1
ATOM 693 C CA . LYS A 1 84 ? 15.035 -3.853 -1.049 1.00 82.69 84 LYS A CA 1
ATOM 694 C C . LYS A 1 84 ? 16.510 -4.112 -0.738 1.00 82.69 84 LYS A C 1
ATOM 696 O O . LYS A 1 84 ? 17.360 -3.626 -1.470 1.00 82.69 84 LYS A O 1
ATOM 701 N N . GLN A 1 85 ? 16.800 -4.925 0.277 1.00 80.94 85 GLN A N 1
ATOM 702 C CA . GLN A 1 85 ? 18.167 -5.309 0.633 1.00 80.94 85 GLN A CA 1
ATOM 703 C C . GLN A 1 85 ? 18.855 -6.076 -0.495 1.00 80.94 85 GLN A C 1
ATOM 705 O O . GLN A 1 85 ? 19.985 -5.754 -0.827 1.00 80.94 85 GLN A O 1
ATOM 710 N N . ARG A 1 86 ? 18.173 -7.030 -1.146 1.00 77.25 86 ARG A N 1
ATOM 711 C CA . ARG A 1 86 ? 18.715 -7.745 -2.314 1.00 77.25 86 ARG A CA 1
ATOM 712 C C . ARG A 1 86 ? 19.069 -6.793 -3.451 1.00 77.25 86 ARG A C 1
ATOM 714 O O . ARG A 1 86 ? 20.104 -6.984 -4.066 1.00 77.25 86 ARG A O 1
ATOM 721 N N . ARG A 1 87 ? 18.251 -5.769 -3.720 1.00 67.56 87 ARG A N 1
ATOM 722 C CA . ARG A 1 87 ? 18.572 -4.732 -4.723 1.00 67.56 87 ARG A CA 1
ATOM 723 C C . ARG A 1 87 ? 19.761 -3.856 -4.324 1.00 67.56 87 ARG A C 1
ATOM 725 O O . ARG A 1 87 ? 20.395 -3.270 -5.191 1.00 67.56 87 ARG A O 1
ATOM 732 N N . GLU A 1 88 ? 20.015 -3.711 -3.028 1.00 71.62 88 GLU A N 1
ATOM 733 C CA . GLU A 1 88 ? 21.143 -2.940 -2.502 1.00 71.62 88 GLU A CA 1
ATOM 734 C C . GLU A 1 88 ? 22.443 -3.767 -2.488 1.00 71.62 88 GLU A C 1
ATOM 736 O O . GLU A 1 88 ? 23.513 -3.193 -2.675 1.00 71.62 88 GLU A O 1
ATOM 741 N N . THR A 1 89 ? 22.364 -5.092 -2.299 1.00 66.75 89 THR A N 1
ATOM 742 C CA . THR A 1 89 ? 23.528 -5.992 -2.173 1.00 66.75 89 THR A CA 1
ATOM 743 C C . THR A 1 89 ? 23.915 -6.717 -3.461 1.00 66.75 89 THR A C 1
ATOM 745 O O . THR A 1 89 ? 25.100 -6.914 -3.716 1.00 66.75 89 THR A O 1
ATOM 748 N N . ILE A 1 90 ? 22.946 -7.109 -4.290 1.00 56.34 90 ILE A N 1
ATOM 749 C CA . ILE A 1 90 ? 23.186 -7.634 -5.637 1.00 56.34 90 ILE A CA 1
ATOM 750 C C . ILE A 1 90 ? 23.307 -6.393 -6.515 1.00 56.34 90 ILE A C 1
ATOM 752 O O . ILE A 1 90 ? 22.312 -5.704 -6.721 1.00 56.34 90 ILE A O 1
ATOM 756 N N . GLY A 1 91 ? 24.539 -6.055 -6.908 1.00 51.69 91 GLY A N 1
ATOM 757 C CA . GLY A 1 91 ? 24.907 -4.780 -7.523 1.00 51.69 91 GLY A CA 1
ATOM 758 C C . GLY A 1 91 ? 23.863 -4.230 -8.495 1.00 51.69 91 GLY A C 1
ATOM 759 O O . GLY A 1 91 ? 23.276 -4.977 -9.274 1.00 51.69 91 GLY A O 1
ATOM 760 N N . LYS A 1 92 ? 23.641 -2.911 -8.427 1.00 55.22 92 LYS A N 1
ATOM 761 C CA . LYS A 1 92 ? 22.772 -2.157 -9.336 1.00 55.22 92 LYS A CA 1
ATOM 762 C C . LYS A 1 92 ? 23.092 -2.551 -10.780 1.00 55.22 92 LYS A C 1
ATOM 764 O O . LYS A 1 92 ? 24.023 -1.997 -11.359 1.00 55.22 92 LYS A O 1
ATOM 769 N N . SER A 1 93 ? 22.331 -3.467 -11.383 1.00 65.12 93 SER A N 1
ATOM 770 C CA . SER A 1 93 ? 22.295 -3.473 -12.838 1.00 65.12 93 SER A CA 1
ATOM 771 C C . SER A 1 93 ? 21.704 -2.115 -13.206 1.00 65.12 93 SER A C 1
ATOM 773 O O . SER A 1 93 ? 20.686 -1.689 -12.645 1.00 65.12 93 SER A O 1
ATOM 775 N N . GLU A 1 94 ? 2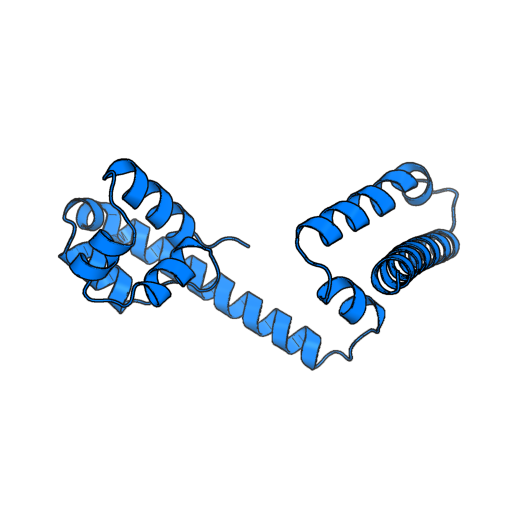2.414 -1.365 -14.043 1.00 67.25 94 GLU A N 1
ATOM 776 C CA . GLU A 1 94 ? 22.003 -0.018 -14.441 1.00 67.25 94 GLU A CA 1
ATOM 777 C C . GLU A 1 94 ? 20.569 -0.032 -14.997 1.00 67.25 94 GLU A C 1
ATOM 779 O O . GLU A 1 94 ? 19.772 0.875 -14.762 1.00 67.25 94 GLU A O 1
ATOM 784 N N . GLU A 1 95 ? 20.218 -1.148 -15.624 1.00 69.31 95 GLU A N 1
ATOM 785 C CA . GLU A 1 95 ? 18.890 -1.536 -16.063 1.00 69.31 95 GLU A CA 1
ATOM 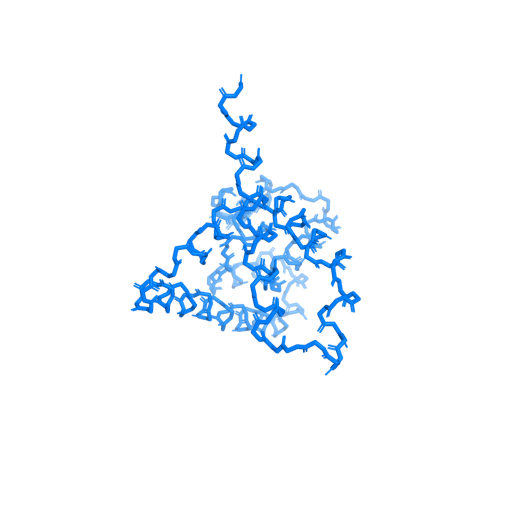786 C C . GLU A 1 95 ? 17.835 -1.538 -14.937 1.00 69.31 95 GLU A C 1
ATOM 788 O O . GLU A 1 95 ? 16.837 -0.813 -15.002 1.00 69.31 95 GLU A O 1
ATOM 793 N N . LEU A 1 96 ? 18.069 -2.291 -13.855 1.00 68.50 96 LEU A N 1
ATOM 794 C CA . LEU A 1 96 ? 17.156 -2.363 -12.712 1.00 68.50 96 LEU A CA 1
ATOM 795 C C . LEU A 1 96 ? 17.019 -1.008 -12.011 1.00 68.50 96 LEU A C 1
ATOM 797 O O . LEU A 1 96 ? 15.931 -0.673 -11.531 1.00 68.50 96 LEU A O 1
ATOM 801 N N . ASP A 1 97 ? 18.089 -0.210 -11.971 1.00 72.50 97 ASP A N 1
ATOM 802 C CA . ASP A 1 97 ? 18.047 1.149 -11.428 1.00 72.50 97 ASP A CA 1
ATOM 803 C C . ASP A 1 97 ? 17.158 2.061 -12.294 1.00 72.50 97 ASP A C 1
ATOM 805 O O . ASP A 1 97 ? 16.243 2.704 -11.768 1.00 72.50 97 ASP A O 1
ATOM 809 N N . ARG A 1 98 ? 17.329 2.042 -13.625 1.00 78.00 98 ARG A N 1
ATOM 810 C CA . ARG A 1 98 ? 16.492 2.802 -14.575 1.00 78.00 98 ARG A CA 1
ATOM 811 C C . ARG A 1 98 ? 15.008 2.435 -14.449 1.00 78.00 98 ARG A C 1
ATOM 813 O O . ARG A 1 98 ? 14.177 3.333 -14.292 1.00 78.00 98 ARG A O 1
ATOM 820 N N . ILE A 1 99 ? 14.673 1.143 -14.409 1.00 78.25 99 ILE A N 1
ATOM 821 C CA . ILE A 1 99 ? 13.288 0.661 -14.234 1.00 78.25 99 ILE A CA 1
ATOM 822 C C . ILE A 1 99 ? 12.731 1.056 -12.859 1.00 78.25 99 ILE A C 1
ATOM 824 O O . ILE A 1 99 ? 11.563 1.439 -12.729 1.00 78.25 99 ILE A O 1
ATOM 828 N N . SER A 1 100 ? 13.551 1.002 -11.806 1.00 74.25 100 SER A N 1
ATOM 829 C CA . SER A 1 100 ? 13.099 1.329 -10.449 1.00 74.25 100 SER A CA 1
ATOM 830 C C . SER A 1 100 ? 12.652 2.787 -10.299 1.00 74.25 100 SER A C 1
ATOM 832 O O . SER A 1 100 ? 11.702 3.052 -9.553 1.00 74.25 100 SER A O 1
ATOM 834 N N . ARG A 1 101 ? 13.282 3.701 -11.050 1.00 79.19 101 ARG A N 1
ATOM 835 C CA . ARG A 1 101 ? 13.005 5.147 -11.055 1.00 79.19 101 ARG A CA 1
ATOM 836 C C . ARG A 1 101 ? 11.705 5.521 -11.776 1.00 79.19 101 ARG A C 1
ATOM 838 O O . ARG A 1 101 ? 11.259 6.659 -11.644 1.00 79.19 101 ARG A O 1
ATOM 845 N N . LEU A 1 102 ? 11.084 4.590 -12.504 1.00 82.50 102 LEU A N 1
ATOM 846 C CA . LEU A 1 102 ? 9.806 4.820 -13.177 1.00 82.50 102 LEU A CA 1
ATOM 847 C C . LEU A 1 102 ? 8.649 4.915 -12.174 1.00 82.50 102 LEU A C 1
ATOM 849 O O . LEU A 1 102 ? 8.495 4.062 -11.285 1.00 82.50 102 LEU A O 1
ATOM 853 N N . ASN A 1 103 ? 7.788 5.920 -12.355 1.00 82.75 103 ASN A N 1
ATOM 854 C CA . ASN A 1 103 ? 6.536 6.027 -11.603 1.00 82.75 103 ASN A CA 1
ATOM 855 C C . ASN A 1 103 ? 5.488 5.005 -12.096 1.00 82.75 103 ASN A C 1
ATOM 857 O O . ASN A 1 103 ? 5.683 4.326 -13.101 1.00 82.75 103 ASN A O 1
ATOM 861 N N . LYS A 1 104 ? 4.349 4.882 -11.395 1.00 77.75 104 LYS A N 1
ATOM 862 C CA . LYS A 1 104 ? 3.317 3.877 -11.726 1.00 77.75 104 LYS A CA 1
ATOM 863 C C . LYS A 1 104 ? 2.843 3.967 -13.183 1.00 77.75 104 LYS A C 1
ATOM 865 O O . LYS A 1 104 ? 2.708 2.934 -13.824 1.00 77.75 104 LYS A O 1
ATOM 870 N N . ARG A 1 105 ? 2.604 5.178 -13.695 1.00 84.19 105 ARG A N 1
ATOM 871 C CA . ARG A 1 105 ? 2.158 5.393 -15.080 1.00 84.19 105 ARG A CA 1
ATOM 872 C C . ARG A 1 105 ? 3.247 4.999 -16.072 1.00 84.19 105 ARG A C 1
ATOM 874 O O . ARG A 1 105 ? 2.961 4.346 -17.061 1.00 84.19 105 ARG A O 1
ATOM 881 N N . GLU A 1 106 ? 4.490 5.368 -15.791 1.00 84.31 106 GLU A N 1
ATOM 882 C CA . GLU A 1 106 ? 5.620 5.073 -16.675 1.00 84.31 106 GLU A CA 1
ATOM 883 C C . GLU A 1 106 ? 5.949 3.580 -16.733 1.00 84.31 106 GLU A C 1
ATOM 885 O O . GLU A 1 106 ? 6.341 3.090 -17.784 1.00 84.31 106 GLU A O 1
ATOM 890 N N . ARG A 1 107 ? 5.742 2.848 -15.634 1.00 85.25 107 ARG A N 1
ATOM 891 C CA . ARG A 1 107 ? 5.870 1.384 -15.626 1.00 85.25 107 ARG A CA 1
ATOM 892 C C . ARG A 1 107 ? 4.844 0.719 -16.533 1.00 85.25 107 ARG A C 1
ATOM 894 O O . ARG A 1 107 ? 5.204 -0.195 -17.253 1.00 85.25 107 ARG A O 1
ATOM 901 N N . VAL A 1 108 ? 3.598 1.197 -16.507 1.00 87.88 108 VAL A N 1
ATOM 902 C CA . VAL A 1 108 ? 2.541 0.695 -17.400 1.00 87.88 108 VAL A CA 1
ATOM 903 C C . VAL A 1 108 ? 2.898 0.972 -18.860 1.00 87.88 108 VAL A C 1
ATOM 905 O O . VAL A 1 108 ? 2.793 0.079 -19.682 1.00 87.88 108 VAL A O 1
ATOM 908 N N . GLN A 1 109 ? 3.413 2.164 -19.171 1.00 88.81 109 GLN A N 1
ATOM 909 C CA . GLN A 1 109 ? 3.841 2.501 -20.535 1.00 88.81 109 GLN A CA 1
ATOM 910 C C . GLN A 1 109 ? 5.010 1.639 -21.025 1.00 88.81 109 GLN A C 1
ATOM 912 O O . GLN A 1 109 ? 5.024 1.238 -22.183 1.00 88.81 109 GLN A O 1
ATOM 917 N N . LEU A 1 110 ? 5.994 1.360 -20.164 1.00 89.62 110 LEU A N 1
ATOM 918 C CA . LEU A 1 110 ? 7.091 0.456 -20.511 1.00 89.62 110 LEU A CA 1
ATOM 919 C C . LEU A 1 110 ? 6.567 -0.962 -20.779 1.00 89.62 110 LEU A C 1
ATOM 921 O O . LEU A 1 110 ? 6.960 -1.578 -21.762 1.00 89.62 110 LEU A O 1
ATOM 925 N N . ASP A 1 111 ? 5.658 -1.452 -19.936 1.00 87.31 111 ASP A N 1
ATOM 926 C CA . ASP A 1 111 ? 5.042 -2.772 -20.089 1.00 87.31 111 ASP A CA 1
ATOM 927 C C . ASP A 1 111 ? 4.228 -2.874 -21.391 1.00 87.31 111 ASP A C 1
ATOM 929 O O . ASP A 1 111 ? 4.356 -3.843 -22.131 1.00 87.31 111 ASP A O 1
ATOM 933 N N . GLU A 1 112 ? 3.460 -1.839 -21.743 1.00 90.88 112 GLU A N 1
ATOM 934 C CA . GLU A 1 112 ? 2.750 -1.747 -23.029 1.00 90.88 112 GLU A CA 1
ATOM 935 C C . GLU A 1 112 ? 3.712 -1.811 -24.228 1.00 90.88 112 GLU A C 1
ATOM 937 O O . GLU A 1 112 ? 3.448 -2.535 -25.190 1.00 90.88 112 GLU A O 1
ATOM 942 N N . VAL A 1 113 ? 4.846 -1.100 -24.165 1.00 89.06 113 VAL A N 1
ATOM 943 C CA . VAL A 1 113 ? 5.876 -1.134 -25.217 1.00 89.06 113 VAL A CA 1
ATOM 944 C C . VAL A 1 113 ? 6.474 -2.533 -25.348 1.00 89.06 113 VAL A C 1
ATOM 946 O O . VAL A 1 113 ? 6.566 -3.045 -26.463 1.00 89.06 113 VAL A O 1
ATOM 949 N N . MET A 1 114 ? 6.821 -3.185 -24.239 1.00 88.31 114 MET A N 1
ATOM 950 C CA . MET A 1 114 ? 7.390 -4.537 -24.275 1.00 88.31 114 MET A CA 1
ATOM 951 C C . MET A 1 114 ? 6.389 -5.572 -24.791 1.00 88.31 114 MET A C 1
ATOM 953 O O . MET A 1 114 ? 6.722 -6.387 -25.652 1.00 88.31 114 MET A O 1
ATOM 957 N N . ASN A 1 115 ? 5.136 -5.490 -24.343 1.00 87.69 115 ASN A N 1
ATOM 958 C CA . ASN A 1 115 ? 4.071 -6.389 -24.781 1.00 87.69 115 ASN A CA 1
ATOM 959 C C . ASN A 1 115 ? 3.707 -6.203 -26.262 1.00 87.69 115 ASN A C 1
ATOM 961 O O . ASN A 1 115 ? 3.251 -7.151 -26.900 1.00 87.69 115 ASN A O 1
ATOM 965 N N . SER A 1 116 ? 3.953 -5.025 -26.848 1.00 86.94 116 SER A N 1
ATOM 966 C CA . SER A 1 116 ? 3.744 -4.813 -28.289 1.00 86.94 116 SER A CA 1
ATOM 967 C C . SER A 1 116 ? 4.647 -5.697 -29.163 1.00 86.94 116 SER A C 1
ATOM 969 O O . SER A 1 116 ? 4.261 -6.066 -30.272 1.00 86.94 116 SER A O 1
ATOM 971 N N . ALA A 1 117 ? 5.806 -6.110 -28.641 1.00 86.56 117 ALA A N 1
ATOM 972 C CA . ALA A 1 117 ? 6.750 -7.005 -29.305 1.00 86.56 117 ALA A CA 1
ATOM 973 C C . ALA A 1 117 ? 6.558 -8.490 -28.921 1.00 86.56 117 ALA A C 1
ATOM 975 O O . ALA A 1 117 ? 7.397 -9.329 -29.252 1.00 86.56 117 ALA A O 1
ATOM 976 N N . ALA A 1 118 ? 5.446 -8.850 -28.265 1.00 86.56 118 ALA A N 1
ATOM 977 C CA . ALA A 1 118 ? 5.192 -10.213 -27.787 1.00 86.56 118 ALA A CA 1
ATOM 978 C C . ALA A 1 118 ? 5.266 -11.281 -28.892 1.00 86.56 118 ALA A C 1
ATOM 980 O O . ALA A 1 118 ? 5.748 -12.383 -28.641 1.00 86.56 118 ALA A O 1
ATOM 981 N N . TYR A 1 119 ? 4.841 -10.961 -30.121 1.00 86.19 119 TYR A N 1
ATOM 982 C CA . TYR A 1 119 ? 4.938 -11.884 -31.258 1.00 86.19 119 TYR A CA 1
ATOM 983 C C . TYR A 1 119 ? 6.381 -12.309 -31.556 1.00 86.19 119 TYR A C 1
ATOM 985 O O . TYR A 1 119 ? 6.614 -13.477 -31.839 1.00 86.19 119 TYR A O 1
ATOM 993 N N . PHE A 1 120 ? 7.343 -11.390 -31.437 1.00 89.44 120 PHE A N 1
ATOM 994 C CA . PHE A 1 120 ? 8.762 -11.683 -31.641 1.00 89.44 120 PHE A CA 1
ATOM 995 C C . PHE A 1 120 ? 9.327 -12.531 -30.494 1.00 89.44 120 PHE A C 1
ATOM 997 O O . PHE A 1 120 ? 10.026 -13.515 -30.714 1.00 89.44 120 PHE A O 1
ATOM 1004 N N . PHE A 1 121 ? 8.998 -12.193 -29.245 1.00 87.88 121 PHE A N 1
ATOM 1005 C CA . PHE A 1 121 ? 9.539 -12.914 -28.087 1.00 87.88 121 PHE A CA 1
ATOM 1006 C C . PHE A 1 121 ? 8.985 -14.337 -27.936 1.00 87.88 121 PHE A C 1
ATOM 1008 O O . PHE A 1 121 ? 9.696 -15.226 -27.459 1.00 87.88 121 PHE A O 1
ATOM 1015 N N . ASN A 1 122 ? 7.753 -14.570 -28.393 1.00 88.88 122 ASN A N 1
ATOM 1016 C CA . ASN A 1 122 ? 7.107 -15.882 -28.355 1.00 88.88 122 ASN A CA 1
ATOM 1017 C C . ASN A 1 122 ? 7.504 -16.799 -29.521 1.00 88.88 122 ASN A C 1
ATOM 1019 O O . ASN A 1 122 ? 7.118 -17.967 -29.532 1.00 88.88 122 ASN A O 1
ATOM 1023 N N . ASP A 1 123 ? 8.256 -16.298 -30.501 1.00 89.88 123 ASP A N 1
ATOM 1024 C CA . ASP A 1 123 ? 8.684 -17.092 -31.646 1.00 89.88 123 ASP A CA 1
ATOM 1025 C C . ASP A 1 123 ? 9.859 -18.009 -31.267 1.00 89.88 123 ASP A C 1
ATOM 1027 O O . ASP A 1 123 ? 10.946 -17.549 -30.919 1.00 89.88 123 ASP A O 1
ATOM 1031 N N . ASN A 1 124 ? 9.652 -19.325 -31.321 1.00 87.69 124 ASN A N 1
ATOM 1032 C CA . ASN A 1 124 ? 10.685 -20.317 -31.004 1.00 87.69 124 ASN A CA 1
ATOM 1033 C C . ASN A 1 124 ? 11.760 -20.451 -32.096 1.00 87.69 124 ASN A C 1
ATOM 1035 O O . ASN A 1 124 ? 12.782 -21.089 -31.855 1.00 87.69 124 ASN A O 1
ATOM 1039 N N . SER A 1 125 ? 11.538 -19.882 -33.286 1.00 90.94 125 SER A N 1
ATOM 1040 C CA . SER A 1 125 ? 12.531 -19.850 -34.368 1.00 90.94 125 SER A CA 1
ATOM 1041 C C . SER A 1 125 ? 13.599 -18.770 -34.168 1.00 90.94 125 SER A C 1
ATOM 1043 O O . SER A 1 125 ? 14.651 -18.817 -34.804 1.00 90.94 125 SER A O 1
ATOM 1045 N N . ILE A 1 126 ? 13.352 -17.820 -33.263 1.00 89.38 126 ILE A N 1
ATOM 1046 C CA . ILE A 1 126 ? 14.267 -16.725 -32.945 1.00 89.38 126 ILE A CA 1
ATOM 1047 C C . ILE A 1 126 ? 15.142 -17.127 -31.762 1.00 89.38 126 ILE A C 1
ATOM 1049 O O . ILE A 1 126 ? 14.648 -17.639 -30.754 1.00 89.38 126 ILE A O 1
ATOM 1053 N N . SER A 1 127 ? 16.444 -16.859 -31.873 1.00 92.69 127 SER A N 1
ATOM 1054 C CA . SER A 1 127 ? 17.399 -17.165 -30.813 1.00 92.69 127 SER A CA 1
ATOM 1055 C C . SER A 1 127 ? 17.119 -16.349 -29.545 1.00 92.69 127 SER A C 1
ATOM 1057 O O . SER A 1 127 ? 16.695 -15.191 -29.601 1.00 92.69 127 SER A O 1
ATOM 1059 N N . ASP A 1 128 ? 17.411 -16.928 -28.382 1.00 86.81 128 ASP A N 1
ATOM 1060 C CA . ASP A 1 128 ? 17.294 -16.212 -27.107 1.00 86.81 128 ASP A CA 1
ATOM 1061 C C . ASP A 1 128 ? 18.226 -14.990 -27.044 1.00 86.81 128 ASP A C 1
ATOM 1063 O O . ASP A 1 128 ? 17.913 -13.999 -26.381 1.00 86.81 128 ASP A O 1
ATOM 1067 N N . GLU A 1 129 ? 19.351 -15.024 -27.766 1.00 88.44 129 GLU A N 1
ATOM 1068 C CA . GLU A 1 129 ? 20.265 -13.887 -27.871 1.00 88.44 129 GLU A CA 1
ATOM 1069 C C . GLU A 1 129 ? 19.636 -12.723 -28.648 1.00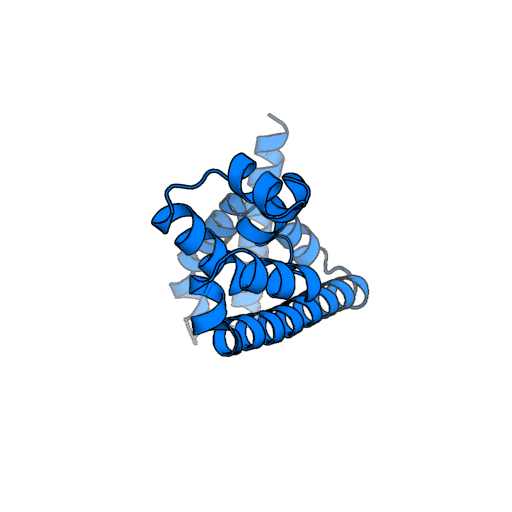 88.44 129 GLU A C 1
ATOM 1071 O O . GLU A 1 129 ? 19.693 -11.582 -28.188 1.00 88.44 129 GLU A O 1
ATOM 1076 N N . ASP A 1 130 ? 18.980 -12.991 -29.778 1.00 89.31 130 ASP A N 1
ATOM 1077 C CA . ASP A 1 130 ? 18.318 -11.954 -30.577 1.00 89.31 130 ASP A CA 1
ATOM 1078 C C . ASP A 1 130 ? 17.086 -11.388 -29.864 1.00 89.31 130 ASP A C 1
ATOM 1080 O O . ASP A 1 130 ? 16.857 -10.175 -29.881 1.00 89.31 130 ASP A O 1
ATOM 1084 N N . LYS A 1 131 ? 16.339 -12.242 -29.151 1.00 89.75 131 LYS A N 1
ATOM 1085 C CA . LYS A 1 131 ? 15.290 -11.809 -28.214 1.00 89.75 131 LYS A CA 1
ATOM 1086 C C . LYS A 1 131 ? 15.854 -10.861 -27.171 1.00 89.75 131 LYS A C 1
ATOM 1088 O O . LYS A 1 131 ? 15.332 -9.764 -26.987 1.00 89.75 131 LYS A O 1
ATOM 1093 N N . LYS A 1 132 ? 16.961 -11.226 -26.532 1.00 88.31 132 LYS A N 1
ATOM 1094 C CA . LYS A 1 132 ? 17.594 -10.357 -25.542 1.00 88.31 132 LYS A CA 1
ATOM 1095 C C . LYS A 1 132 ? 18.039 -9.021 -26.149 1.00 88.31 132 LYS A C 1
ATOM 1097 O O . LYS A 1 132 ? 17.734 -7.973 -25.592 1.00 88.31 132 LYS A O 1
ATOM 1102 N N . ARG A 1 133 ? 18.683 -9.033 -27.318 1.00 89.56 133 ARG A N 1
ATOM 1103 C CA . ARG A 1 133 ? 19.137 -7.808 -28.000 1.00 89.56 133 ARG A CA 1
ATOM 1104 C C . ARG A 1 133 ? 17.984 -6.868 -28.346 1.00 89.56 133 ARG A C 1
ATOM 1106 O O . ARG A 1 133 ? 18.103 -5.660 -28.130 1.00 89.56 133 ARG A O 1
ATOM 1113 N N . LEU A 1 134 ? 16.874 -7.399 -28.865 1.00 89.56 134 LEU A N 1
ATOM 1114 C CA . LEU A 1 134 ? 15.701 -6.581 -29.17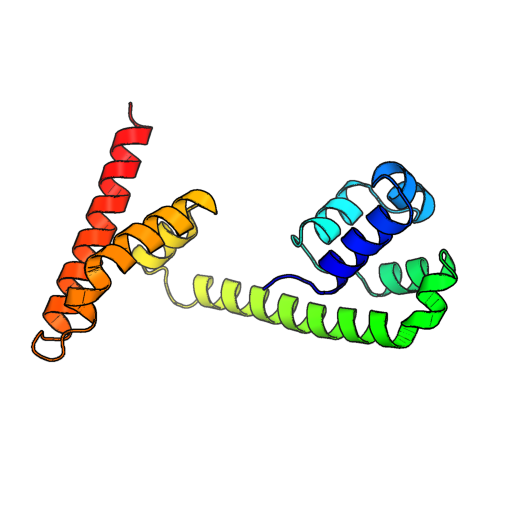2 1.00 89.56 134 LEU A CA 1
ATOM 1115 C C . LEU A 1 134 ? 15.076 -6.008 -27.897 1.00 89.56 134 LEU A C 1
ATOM 1117 O O . LEU A 1 134 ? 14.742 -4.825 -27.867 1.00 89.56 134 LEU A O 1
ATOM 1121 N N . HIS A 1 135 ? 14.947 -6.826 -26.851 1.00 89.38 135 HIS A N 1
ATOM 1122 C CA . HIS A 1 135 ? 14.444 -6.389 -25.551 1.00 89.38 135 HIS A CA 1
ATOM 1123 C C . HIS A 1 135 ? 15.266 -5.213 -25.002 1.00 89.38 135 HIS A C 1
ATOM 1125 O O . HIS A 1 135 ? 14.710 -4.157 -24.687 1.00 89.38 135 HIS A O 1
ATOM 1131 N N . ASP A 1 136 ? 16.590 -5.363 -24.970 1.00 88.69 136 ASP A N 1
ATOM 1132 C CA . ASP A 1 136 ? 17.506 -4.342 -24.459 1.00 88.69 136 ASP A CA 1
ATOM 1133 C C . ASP A 1 136 ? 17.411 -3.053 -25.297 1.00 88.69 136 ASP A C 1
ATOM 1135 O O . ASP A 1 136 ? 17.277 -1.957 -24.748 1.00 88.69 136 ASP A O 1
ATOM 1139 N N . SER A 1 137 ? 17.345 -3.185 -26.626 1.00 90.44 137 SER A N 1
ATOM 1140 C CA . SER A 1 137 ? 17.210 -2.052 -27.555 1.00 90.44 137 SER A CA 1
ATOM 1141 C C . SER A 1 137 ? 15.894 -1.285 -27.372 1.00 90.44 137 SER A C 1
ATOM 1143 O O . SER A 1 137 ? 15.887 -0.053 -27.330 1.00 90.44 137 SER A O 1
ATOM 1145 N N . LEU A 1 138 ? 14.764 -1.991 -27.243 1.00 90.12 138 LEU A N 1
ATOM 1146 C CA . LEU A 1 138 ? 13.454 -1.372 -26.998 1.00 90.12 138 LEU A CA 1
ATOM 1147 C C . LEU A 1 138 ? 13.442 -0.611 -25.672 1.00 90.12 138 LEU A C 1
ATOM 1149 O O . LEU A 1 138 ? 12.879 0.486 -25.574 1.00 90.12 138 LEU A O 1
ATOM 1153 N N . GLN A 1 139 ? 14.091 -1.178 -24.658 1.00 87.56 139 GLN A N 1
ATOM 1154 C CA . GLN A 1 139 ? 14.166 -0.571 -23.343 1.00 87.56 139 GLN A CA 1
ATOM 1155 C C . GLN A 1 139 ? 15.013 0.704 -23.362 1.00 87.56 139 GLN A C 1
ATOM 1157 O O . GLN A 1 139 ? 14.584 1.734 -22.835 1.00 87.56 139 GLN A O 1
ATOM 1162 N N . GLU A 1 140 ? 16.186 0.665 -23.995 1.00 89.38 140 GLU A N 1
ATOM 1163 C CA . GLU A 1 140 ? 17.043 1.841 -24.166 1.00 89.38 140 GLU A CA 1
ATOM 1164 C C . GLU A 1 140 ? 16.323 2.963 -24.917 1.00 89.38 140 GLU A C 1
ATOM 1166 O O . GLU A 1 140 ? 16.271 4.093 -24.421 1.00 89.38 140 GLU A O 1
ATOM 1171 N N . LEU A 1 141 ? 15.674 2.645 -26.042 1.00 90.88 141 LEU A N 1
ATOM 1172 C CA . LEU A 1 141 ? 14.901 3.612 -26.826 1.00 90.88 141 LEU A CA 1
ATOM 1173 C C . LEU A 1 141 ? 13.795 4.282 -26.002 1.00 90.88 141 LEU A C 1
ATOM 1175 O O . LEU A 1 141 ? 13.603 5.501 -26.094 1.00 90.88 141 LEU A O 1
ATOM 1179 N N . PHE A 1 142 ? 13.087 3.515 -25.166 1.00 90.88 142 PHE A N 1
ATOM 1180 C CA . PHE A 1 142 ? 12.072 4.059 -24.265 1.00 90.88 142 PHE A CA 1
ATOM 1181 C C . PHE A 1 142 ? 12.674 5.084 -23.296 1.00 90.88 142 PHE A C 1
ATOM 1183 O O . PHE A 1 142 ? 12.158 6.201 -23.160 1.00 90.88 142 PHE A O 1
ATOM 1190 N N . PHE A 1 143 ? 13.779 4.736 -22.632 1.00 88.88 143 PHE A N 1
ATOM 1191 C CA . PHE A 1 143 ? 14.427 5.637 -21.678 1.00 88.88 143 PHE A CA 1
ATOM 1192 C C . PHE A 1 143 ? 15.001 6.888 -22.354 1.00 88.88 143 PHE A C 1
ATOM 1194 O O . PHE A 1 143 ? 14.829 7.994 -21.827 1.00 88.88 143 PHE A O 1
ATOM 1201 N N . ASP A 1 144 ? 15.593 6.749 -23.535 1.00 88.44 144 ASP A N 1
ATOM 1202 C CA . ASP A 1 144 ? 16.126 7.865 -24.315 1.00 88.44 144 ASP A CA 1
ATOM 1203 C C . ASP A 1 144 ? 15.037 8.855 -24.732 1.00 88.44 144 ASP A C 1
ATOM 1205 O O . ASP A 1 144 ? 15.181 10.071 -24.537 1.00 88.44 144 ASP A O 1
ATOM 1209 N N . ALA A 1 145 ? 13.912 8.356 -25.251 1.00 87.88 145 ALA A N 1
ATOM 1210 C CA . ALA A 1 145 ? 12.765 9.189 -25.607 1.00 87.88 145 ALA A CA 1
ATOM 1211 C C . ALA A 1 145 ? 12.242 9.970 -24.388 1.00 87.88 145 ALA A C 1
ATOM 1213 O O . ALA A 1 145 ? 11.941 11.168 -24.467 1.00 87.88 145 ALA A O 1
ATOM 1214 N N . LYS A 1 146 ? 12.195 9.318 -23.223 1.00 86.38 146 LYS A N 1
ATOM 1215 C CA . LYS A 1 146 ? 11.769 9.939 -21.963 1.00 86.38 146 LYS A CA 1
ATOM 1216 C C . LYS A 1 146 ? 12.745 11.004 -21.472 1.00 86.38 146 LYS A C 1
ATOM 1218 O O . LYS A 1 146 ? 12.296 12.059 -21.022 1.00 86.38 146 LYS A O 1
ATOM 1223 N N . MET A 1 147 ? 14.051 10.757 -21.560 1.00 83.75 147 MET A N 1
ATOM 1224 C CA . MET A 1 147 ? 15.076 11.731 -21.174 1.00 83.75 147 MET A CA 1
ATOM 1225 C C . MET A 1 147 ? 15.049 12.967 -22.074 1.00 83.75 147 MET A C 1
ATOM 1227 O O . MET A 1 147 ? 15.132 14.085 -21.567 1.00 83.75 147 MET A O 1
ATOM 1231 N N . LYS A 1 148 ? 14.851 12.788 -23.386 1.00 84.88 148 LYS A N 1
ATOM 1232 C CA . LYS A 1 148 ? 14.694 13.899 -24.339 1.00 84.88 148 LYS A CA 1
ATOM 1233 C C . LYS A 1 148 ? 13.465 14.758 -24.026 1.00 84.88 148 LYS A C 1
ATOM 1235 O O . LYS A 1 148 ? 13.567 15.979 -24.041 1.00 84.88 148 LYS A O 1
ATOM 1240 N N . ASN A 1 149 ? 12.341 14.145 -23.652 1.00 77.31 149 ASN A N 1
ATOM 1241 C CA . ASN A 1 149 ? 11.124 14.878 -23.278 1.00 77.31 149 ASN A CA 1
ATOM 1242 C C . ASN A 1 149 ? 11.224 15.633 -21.943 1.00 77.31 149 ASN A C 1
ATOM 1244 O O . ASN A 1 149 ? 10.466 16.570 -21.738 1.00 77.31 149 ASN A O 1
ATOM 1248 N N . LYS A 1 150 ? 12.137 15.250 -21.041 1.00 73.25 150 LYS A N 1
ATOM 1249 C CA . LYS A 1 150 ? 12.403 15.993 -19.792 1.00 73.25 150 LYS A CA 1
ATOM 1250 C C . LYS A 1 150 ? 13.350 17.186 -19.976 1.00 73.25 150 LYS A C 1
ATOM 1252 O O . LYS A 1 150 ? 13.483 17.981 -19.055 1.00 73.25 150 LYS A O 1
ATOM 1257 N N . ARG A 1 151 ? 14.060 17.255 -21.108 1.00 63.81 151 ARG A N 1
ATOM 1258 C CA . ARG A 1 151 ? 15.007 18.332 -21.452 1.00 63.81 151 ARG A CA 1
ATOM 1259 C C . ARG A 1 151 ? 14.389 19.418 -22.345 1.00 63.81 151 ARG A C 1
ATOM 1261 O O . ARG A 1 151 ? 15.069 20.402 -22.617 1.00 63.81 151 ARG A O 1
ATOM 1268 N N . LYS A 1 152 ? 13.164 19.206 -22.832 1.00 50.75 152 LYS A N 1
ATOM 1269 C CA . LYS A 1 152 ? 12.328 20.227 -23.474 1.00 50.75 152 LYS A CA 1
ATOM 1270 C C . LYS A 1 152 ? 11.577 21.012 -22.410 1.00 50.75 152 LYS A C 1
ATOM 1272 O O . LYS A 1 152 ? 11.380 22.219 -22.644 1.00 50.75 152 LYS A O 1
#

Radius of gyration: 21.79 Å; chains: 1; bounding box: 44×40×56 Å

Organism: NCBI:txid3239302

pLDDT: mean 87.58, std 9.12, range [50.75, 95.94]